Protein AF-A0A7S2FYE5-F1 (afdb_monomer)

Sequence (126 aa):
AFCLLAVRNGVIPLVAKEGGWSWSECLLVAGRFVCYAFEKSDAQERWGSENVFAPMMGGRSLRHTAQLVYGNSAEEQEASDDAQNAQAEAQAWAEGRKSIVARVGGATAWDELVKTLAEKKECPLF

Solvent-accessible surface area (backbone atoms only — not comparable to full-atom values): 7393 Å² total; per-residue (Å²): 66,70,67,58,27,23,59,74,58,59,67,56,60,72,73,38,85,84,79,43,66,52,49,36,61,50,33,60,56,39,49,75,50,71,86,56,87,83,49,73,65,59,47,32,72,76,72,41,80,81,55,90,59,28,64,80,74,77,41,87,39,72,67,58,52,48,27,50,31,51,70,43,59,94,83,52,92,68,78,39,72,65,45,51,51,25,42,53,45,42,50,44,36,76,75,64,43,48,73,71,37,55,90,57,33,23,45,68,36,52,52,51,30,50,49,46,47,57,65,48,67,74,50,82,82,126

Organism: NCBI:txid3111310

Secondary structure (DSSP, 8-state):
-HHHHHHHTT-S-S--SSS---HHHHHHHHHHHTTS---HHHHHHHH-PPPTTGGGGT---HHHHHHHHHTS-TT--SPPHHHHHHHHHHHHHHTT-GGGGGGTTHHHHHHHHHHHHHHHHTS---

pLDDT: mean 77.97, std 12.34, range [43.03, 90.94]

Foldseek 3Di:
DQLLLCVVLVLAPQDDPPPGDALLVVLVVCLVPVPDDCDPVNVC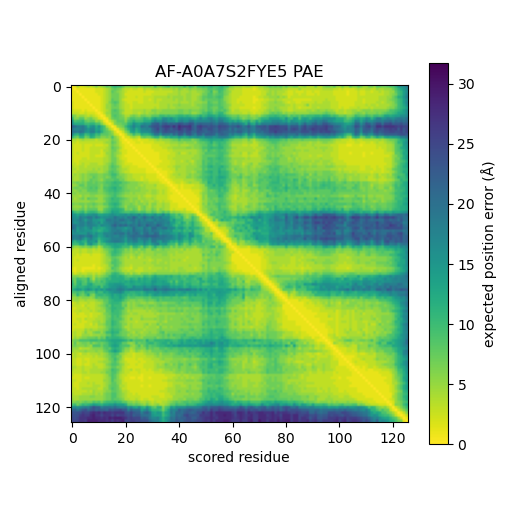VVPNDDDPCLVVVVHDDPQNSVCSSQVHHPPDPDGDPSRVVVVVLVVVVVVPPQVSCCVRNGSVSVVVSVVSVVVCVVPDPD

Structure (mmCIF, N/CA/C/O backbone):
data_AF-A0A7S2FYE5-F1
#
_entry.id   AF-A0A7S2FYE5-F1
#
loop_
_atom_site.group_PDB
_atom_site.id
_atom_site.type_symbol
_atom_site.label_atom_id
_atom_site.label_alt_id
_atom_site.label_comp_id
_atom_site.label_asym_id
_atom_site.label_entity_id
_atom_site.label_seq_id
_atom_site.pdbx_PDB_ins_code
_atom_site.Cartn_x
_atom_site.Cartn_y
_atom_site.Cartn_z
_atom_site.occupancy
_atom_site.B_iso_or_equiv
_atom_site.auth_seq_id
_atom_site.auth_comp_id
_atom_site.auth_asym_id
_atom_site.auth_atom_id
_atom_site.pdbx_PDB_model_num
ATOM 1 N N . ALA A 1 1 ? -5.870 2.175 -2.822 1.00 82.81 1 ALA A N 1
ATOM 2 C CA . ALA A 1 1 ? -5.847 1.827 -4.258 1.00 82.81 1 ALA A CA 1
ATOM 3 C C . ALA A 1 1 ? -4.491 1.277 -4.717 1.00 82.81 1 ALA A C 1
ATOM 5 O O . ALA A 1 1 ? -4.458 0.152 -5.195 1.00 82.81 1 ALA A O 1
ATOM 6 N N . PHE A 1 2 ? -3.372 1.995 -4.528 1.00 87.31 2 PHE A N 1
ATOM 7 C CA . PHE A 1 2 ? -2.052 1.613 -5.073 1.00 87.31 2 PHE A CA 1
ATOM 8 C C . PHE A 1 2 ? -1.608 0.163 -4.787 1.00 87.31 2 PHE A C 1
ATOM 10 O O . PHE A 1 2 ? -1.260 -0.563 -5.710 1.00 87.31 2 PHE A O 1
ATOM 17 N N . CYS A 1 3 ? -1.663 -0.303 -3.533 1.00 89.19 3 CYS A N 1
ATOM 18 C CA . CYS A 1 3 ? -1.233 -1.670 -3.203 1.00 89.19 3 CYS A CA 1
ATOM 19 C C . CYS A 1 3 ? -2.081 -2.748 -3.902 1.00 89.19 3 CYS A C 1
ATOM 21 O O . CYS A 1 3 ? -1.553 -3.779 -4.309 1.00 89.19 3 CYS A O 1
ATOM 23 N N . LEU A 1 4 ? -3.390 -2.508 -4.065 1.00 88.12 4 LEU A N 1
ATOM 24 C CA . LEU A 1 4 ? -4.300 -3.426 -4.763 1.00 88.12 4 LEU A CA 1
ATOM 25 C C . LEU A 1 4 ? -3.936 -3.518 -6.247 1.00 88.12 4 LEU A C 1
ATOM 27 O O . LEU A 1 4 ? -3.838 -4.617 -6.789 1.00 88.12 4 LEU A O 1
ATOM 31 N N . LEU A 1 5 ? -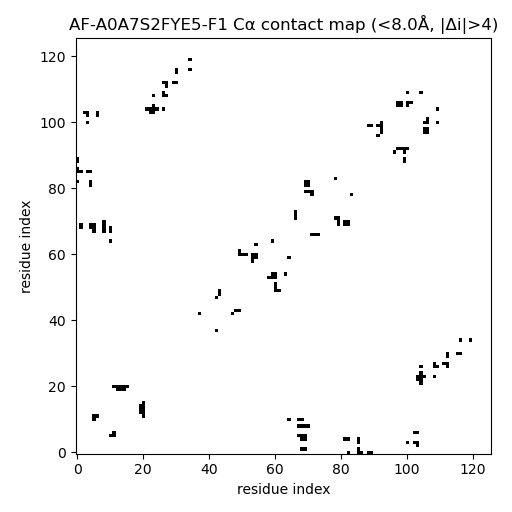3.660 -2.371 -6.869 1.00 88.38 5 LEU A N 1
ATOM 32 C CA . LEU A 1 5 ? -3.175 -2.282 -8.244 1.00 88.38 5 LEU A CA 1
ATOM 33 C C . LEU A 1 5 ? -1.852 -3.023 -8.444 1.00 88.38 5 LEU A C 1
ATOM 35 O O . LEU A 1 5 ? -1.727 -3.830 -9.361 1.00 88.38 5 LEU A O 1
ATOM 39 N N . ALA A 1 6 ? -0.894 -2.836 -7.536 1.00 87.94 6 ALA A N 1
ATOM 40 C CA . ALA A 1 6 ? 0.411 -3.484 -7.626 1.00 87.94 6 ALA A CA 1
ATOM 41 C C . ALA A 1 6 ? 0.310 -5.022 -7.592 1.00 87.94 6 ALA A C 1
ATOM 43 O O . ALA A 1 6 ? 1.075 -5.710 -8.271 1.00 87.94 6 ALA A O 1
ATOM 44 N N . VAL A 1 7 ? -0.651 -5.562 -6.832 1.00 86.94 7 VAL A N 1
ATOM 45 C CA . VAL A 1 7 ? -0.953 -7.001 -6.804 1.00 86.94 7 VAL A CA 1
ATOM 46 C C . VAL A 1 7 ? -1.679 -7.459 -8.068 1.00 86.94 7 VAL A C 1
ATOM 48 O O . VAL A 1 7 ? -1.364 -8.533 -8.578 1.00 86.94 7 VAL A O 1
ATOM 51 N N . ARG A 1 8 ? -2.649 -6.686 -8.575 1.00 86.56 8 ARG A N 1
ATOM 52 C CA . ARG A 1 8 ? -3.391 -7.028 -9.803 1.00 86.56 8 ARG A CA 1
ATOM 53 C C . ARG A 1 8 ? -2.478 -7.083 -11.022 1.00 86.56 8 ARG A C 1
ATOM 55 O O . ARG A 1 8 ? -2.524 -8.062 -11.758 1.00 86.56 8 ARG A O 1
ATOM 62 N N . ASN A 1 9 ? -1.587 -6.107 -11.147 1.00 87.25 9 ASN A N 1
ATOM 63 C CA . ASN A 1 9 ? -0.675 -5.993 -12.283 1.00 87.25 9 ASN A CA 1
ATOM 64 C C . ASN A 1 9 ? 0.602 -6.829 -12.115 1.00 87.25 9 ASN A C 1
ATOM 66 O O . ASN A 1 9 ? 1.513 -6.740 -12.933 1.00 87.25 9 ASN A O 1
ATOM 70 N N . GLY A 1 10 ? 0.701 -7.630 -11.047 1.00 84.06 10 GLY A N 1
ATOM 71 C CA . GLY A 1 10 ? 1.829 -8.537 -10.832 1.00 84.06 10 GLY A CA 1
ATOM 72 C C . GLY A 1 10 ? 3.182 -7.833 -10.682 1.00 84.06 10 GLY A C 1
ATOM 73 O O . GLY A 1 10 ? 4.217 -8.448 -10.924 1.00 84.06 10 GLY A O 1
ATOM 74 N N . VAL A 1 11 ? 3.193 -6.554 -10.290 1.00 84.69 11 VAL A N 1
ATOM 75 C CA . VAL A 1 11 ? 4.423 -5.747 -10.207 1.00 84.69 11 VAL A CA 1
ATOM 76 C C . VAL A 1 11 ? 5.295 -6.182 -9.033 1.00 84.69 11 VAL A C 1
ATOM 78 O O . VAL A 1 11 ? 6.523 -6.084 -9.091 1.00 84.69 11 VAL A O 1
ATOM 81 N N . ILE A 1 12 ? 4.668 -6.675 -7.963 1.00 76.38 12 ILE A N 1
ATOM 82 C CA . ILE A 1 12 ? 5.376 -7.152 -6.777 1.00 76.38 12 ILE A CA 1
ATOM 83 C C . ILE A 1 12 ? 5.486 -8.678 -6.819 1.00 76.38 12 ILE A C 1
ATOM 85 O O . ILE A 1 12 ? 4.459 -9.358 -6.888 1.00 76.38 12 ILE A O 1
ATOM 89 N N . PRO A 1 13 ? 6.706 -9.242 -6.742 1.00 64.56 13 PRO A N 1
ATOM 90 C CA . PRO A 1 13 ? 6.894 -10.684 -6.741 1.00 64.56 13 PRO A CA 1
ATOM 91 C C . PRO A 1 13 ? 6.318 -11.293 -5.455 1.00 64.56 13 PRO A C 1
ATOM 93 O O . PRO A 1 13 ? 6.907 -11.203 -4.379 1.00 64.56 13 PRO A O 1
ATOM 96 N N . LEU A 1 14 ? 5.156 -11.941 -5.579 1.00 63.50 14 LEU A N 1
ATOM 97 C CA . LEU A 1 14 ? 4.487 -12.657 -4.4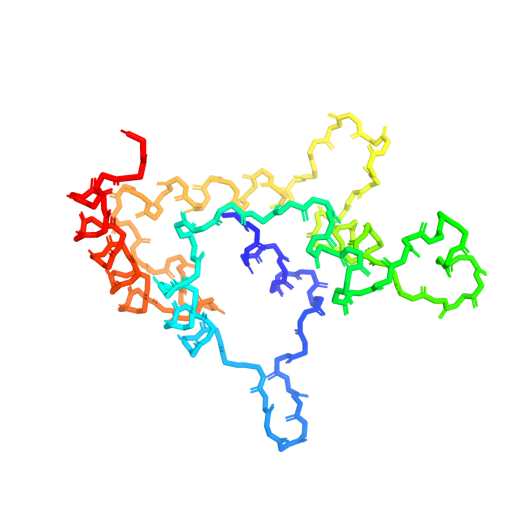82 1.00 63.50 14 LEU A CA 1
ATOM 98 C C . LEU A 1 14 ? 5.233 -13.938 -4.074 1.00 63.50 14 LEU A C 1
ATOM 100 O O . LEU A 1 14 ? 5.062 -14.441 -2.970 1.00 63.50 14 LEU A O 1
ATOM 104 N N . VAL A 1 15 ? 6.068 -14.458 -4.973 1.00 59.00 15 VAL A N 1
ATOM 105 C CA . VAL A 1 15 ? 6.865 -15.674 -4.794 1.00 59.00 15 VAL A CA 1
ATOM 106 C C . VAL A 1 15 ? 8.324 -15.323 -5.070 1.00 59.00 15 VAL A C 1
ATOM 108 O O . VAL A 1 15 ? 8.866 -15.613 -6.133 1.00 59.00 15 VAL A O 1
ATOM 111 N N . ALA A 1 16 ? 8.978 -14.646 -4.127 1.00 50.91 16 ALA A N 1
ATOM 112 C CA . ALA A 1 16 ? 10.434 -14.691 -4.112 1.00 50.91 16 ALA A CA 1
ATOM 113 C C . ALA A 1 16 ? 10.814 -16.034 -3.479 1.00 50.91 16 ALA A C 1
ATOM 115 O O . ALA A 1 16 ? 10.458 -16.301 -2.330 1.00 50.91 16 ALA A O 1
ATOM 116 N N . LYS A 1 17 ? 11.446 -16.911 -4.271 1.00 47.19 17 LYS A N 1
ATOM 117 C CA . LYS A 1 17 ? 12.154 -18.105 -3.792 1.00 47.19 17 LYS A CA 1
ATOM 118 C C . LYS A 1 17 ? 12.971 -17.695 -2.562 1.00 47.19 17 LYS A C 1
ATOM 120 O O . LYS A 1 17 ? 13.933 -16.960 -2.722 1.00 47.19 17 LYS A O 1
ATOM 125 N N . GLU A 1 18 ? 12.527 -18.148 -1.391 1.00 51.28 18 GLU A N 1
ATOM 126 C CA . GLU A 1 18 ? 13.076 -17.835 -0.063 1.00 51.28 18 GLU A CA 1
ATOM 127 C C . GLU A 1 18 ? 13.117 -16.321 0.254 1.00 51.28 18 GLU A C 1
ATOM 129 O O . GLU A 1 18 ? 14.011 -15.597 -0.166 1.00 51.28 18 GLU A O 1
ATOM 134 N N . GLY A 1 19 ? 12.124 -15.825 1.010 1.00 58.34 19 GLY A N 1
ATOM 135 C CA . GLY A 1 19 ? 12.021 -14.404 1.398 1.00 58.34 19 GLY A CA 1
ATOM 136 C C . GLY A 1 19 ? 11.009 -13.580 0.587 1.00 58.34 19 GLY A C 1
ATOM 137 O O . GLY A 1 19 ? 11.297 -12.453 0.193 1.00 58.34 19 GLY A O 1
ATOM 138 N N . GLY A 1 20 ? 9.832 -14.152 0.301 1.00 70.94 20 GLY A N 1
ATOM 139 C CA . GLY A 1 20 ? 8.733 -13.492 -0.415 1.00 70.94 20 GLY A CA 1
ATOM 140 C C . GLY A 1 20 ? 8.288 -12.158 0.193 1.00 70.94 20 GLY A C 1
ATOM 141 O O . GLY A 1 20 ? 8.427 -11.922 1.390 1.00 70.94 20 GLY A O 1
ATOM 142 N N . TRP A 1 21 ? 7.719 -11.287 -0.645 1.00 85.06 21 TRP A N 1
ATOM 143 C CA . TRP A 1 21 ? 7.193 -10.000 -0.197 1.00 85.06 21 TRP A CA 1
ATOM 144 C C . TRP A 1 21 ? 6.030 -10.176 0.785 1.00 85.06 21 TRP A C 1
ATOM 146 O O . TRP A 1 21 ? 5.004 -10.775 0.450 1.00 85.06 21 TRP A O 1
ATOM 156 N N . SER A 1 22 ? 6.163 -9.585 1.972 1.00 87.56 22 SER A N 1
ATOM 157 C CA . SER A 1 22 ? 5.116 -9.557 2.987 1.00 87.56 22 SER A CA 1
ATOM 158 C C . SER A 1 22 ? 4.467 -8.178 3.061 1.00 87.56 22 SER A C 1
ATOM 160 O O . SER A 1 22 ? 5.035 -7.208 3.566 1.00 87.56 22 SER A O 1
ATOM 162 N N . TRP A 1 23 ? 3.229 -8.087 2.576 1.00 88.00 23 TRP A N 1
ATOM 163 C CA . TRP A 1 23 ? 2.446 -6.856 2.676 1.00 88.00 23 TRP A CA 1
ATOM 164 C C . TRP A 1 23 ? 2.159 -6.450 4.125 1.00 88.00 23 TRP A C 1
ATOM 166 O O . TRP A 1 23 ? 2.118 -5.260 4.416 1.00 88.00 23 TRP A O 1
ATOM 176 N N . SER A 1 24 ? 1.977 -7.407 5.037 1.00 88.62 24 SER A N 1
ATOM 177 C CA . SER A 1 24 ? 1.737 -7.103 6.452 1.00 88.62 24 SER A CA 1
ATOM 178 C C . SER A 1 24 ? 2.972 -6.487 7.112 1.00 88.62 24 SER A C 1
ATOM 180 O O . SER A 1 24 ? 2.850 -5.472 7.793 1.00 88.62 24 SER A O 1
ATOM 182 N N . GLU A 1 25 ? 4.168 -7.025 6.855 1.00 89.06 25 GLU A N 1
ATOM 183 C CA . GLU A 1 25 ? 5.424 -6.438 7.346 1.00 89.06 25 GLU A CA 1
ATOM 184 C C . GLU A 1 25 ? 5.680 -5.057 6.735 1.00 89.06 25 GLU A C 1
ATOM 186 O O . GLU A 1 25 ? 6.076 -4.129 7.442 1.00 89.06 25 GLU A O 1
ATOM 191 N N . CYS A 1 26 ? 5.381 -4.887 5.442 1.00 90.00 26 CYS A N 1
ATOM 192 C CA . CYS A 1 26 ? 5.448 -3.587 4.782 1.00 90.00 26 CYS A CA 1
ATOM 193 C C . CYS A 1 26 ? 4.572 -2.543 5.494 1.00 90.00 26 CYS A C 1
ATOM 195 O O . CYS A 1 26 ? 5.043 -1.436 5.747 1.00 90.00 26 CYS A O 1
ATOM 197 N N . LEU A 1 27 ? 3.336 -2.891 5.871 1.00 90.94 27 LEU A N 1
ATOM 198 C CA . LEU A 1 27 ? 2.423 -1.976 6.567 1.00 90.94 27 LEU A CA 1
ATOM 199 C C . LEU A 1 27 ? 2.903 -1.618 7.981 1.00 90.94 27 LEU A C 1
ATOM 201 O O . LEU A 1 27 ? 2.784 -0.461 8.388 1.00 90.94 27 LEU A O 1
ATOM 205 N N . LEU A 1 28 ? 3.511 -2.564 8.703 1.00 88.12 28 LEU A N 1
ATOM 206 C CA . LEU A 1 28 ? 4.124 -2.291 10.009 1.00 88.12 28 LEU A CA 1
ATOM 207 C C . LEU A 1 28 ? 5.272 -1.281 9.891 1.00 88.12 28 LEU A C 1
ATOM 209 O O . LEU A 1 28 ? 5.368 -0.333 10.674 1.00 88.12 28 LEU A O 1
ATOM 213 N N . VAL A 1 29 ? 6.132 -1.452 8.883 1.00 89.69 29 VAL A N 1
ATOM 214 C CA . VAL A 1 29 ? 7.204 -0.493 8.589 1.00 89.69 29 VAL A CA 1
ATOM 215 C C . VAL A 1 29 ? 6.613 0.844 8.140 1.00 89.69 29 VAL A C 1
ATOM 217 O O . VAL A 1 29 ? 7.059 1.892 8.607 1.00 89.69 29 VAL A O 1
ATOM 220 N N . ALA A 1 30 ? 5.576 0.832 7.299 1.00 89.12 30 ALA A N 1
ATOM 221 C CA . ALA A 1 30 ? 4.916 2.038 6.814 1.00 89.12 30 ALA A CA 1
ATOM 222 C C . ALA A 1 30 ? 4.389 2.898 7.967 1.00 89.12 30 ALA A C 1
ATOM 224 O O . ALA A 1 30 ? 4.624 4.102 7.957 1.00 89.12 30 ALA A O 1
ATOM 225 N N . GLY A 1 31 ? 3.797 2.306 9.010 1.00 87.12 31 GLY A N 1
ATOM 226 C CA . GLY A 1 31 ? 3.327 3.048 10.189 1.00 87.12 31 GLY A CA 1
ATOM 227 C C . GLY A 1 31 ? 4.420 3.872 10.880 1.00 87.12 31 GLY A C 1
ATOM 228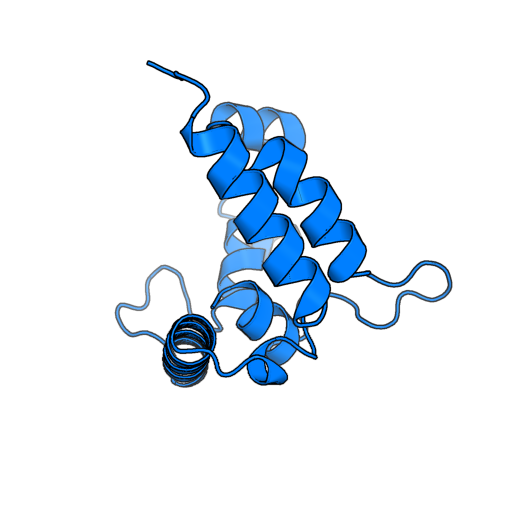 O O . GLY A 1 31 ? 4.147 4.916 11.479 1.00 87.12 31 GLY A O 1
ATOM 229 N N . ARG A 1 32 ? 5.692 3.478 10.748 1.00 85.94 32 ARG A N 1
ATOM 230 C CA . ARG A 1 32 ? 6.823 4.264 11.256 1.00 85.94 32 ARG A CA 1
ATOM 231 C C . ARG A 1 32 ? 7.101 5.498 10.410 1.00 85.94 32 ARG A C 1
ATOM 233 O O . ARG A 1 32 ? 7.379 6.538 10.996 1.00 85.94 32 ARG A O 1
ATOM 240 N N . PHE A 1 33 ? 6.995 5.385 9.089 1.00 85.94 33 PHE A N 1
ATOM 241 C CA . PHE A 1 33 ? 7.515 6.379 8.149 1.00 85.94 33 PHE A CA 1
ATOM 242 C C . PHE A 1 33 ? 6.457 7.250 7.464 1.00 85.94 33 PHE A C 1
ATOM 244 O O . PHE A 1 33 ? 6.779 8.344 7.022 1.00 85.94 33 PHE A O 1
ATOM 251 N N . VAL A 1 34 ? 5.205 6.798 7.396 1.00 84.12 34 VAL A N 1
ATOM 252 C CA . VAL A 1 34 ? 4.125 7.412 6.599 1.00 84.12 34 VAL A CA 1
ATOM 253 C C . VAL A 1 34 ? 3.789 8.861 6.990 1.00 84.12 34 VAL A C 1
ATOM 255 O O 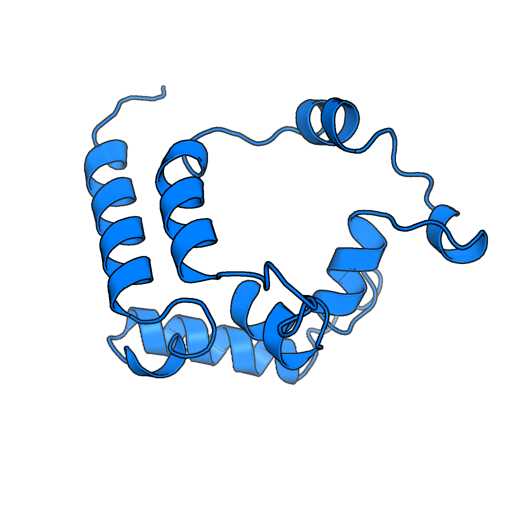. VAL A 1 34 ? 3.215 9.589 6.190 1.00 84.12 34 VAL A O 1
ATOM 258 N N . CYS A 1 35 ? 4.146 9.292 8.204 1.00 81.94 35 CYS A N 1
ATOM 259 C CA . CYS A 1 35 ? 3.936 10.666 8.673 1.00 81.94 35 CYS A CA 1
ATOM 260 C C . CYS A 1 35 ? 5.068 11.631 8.295 1.00 81.94 35 CYS A C 1
ATOM 262 O O . CYS A 1 35 ? 4.923 12.831 8.509 1.00 81.94 35 CYS A O 1
ATOM 264 N N . TYR A 1 36 ? 6.197 11.134 7.790 1.00 83.19 36 TYR A N 1
ATOM 265 C CA . TYR A 1 36 ? 7.293 11.989 7.348 1.00 83.19 36 TYR A CA 1
ATOM 266 C C . TYR A 1 36 ? 7.107 12.337 5.875 1.00 83.19 36 TYR A C 1
ATOM 268 O O . TYR A 1 36 ? 6.724 11.485 5.070 1.00 83.19 36 TYR A O 1
ATOM 276 N N . ALA A 1 37 ? 7.389 13.593 5.529 1.00 81.81 37 ALA A N 1
ATOM 277 C CA . ALA A 1 37 ? 7.469 14.001 4.137 1.00 81.81 37 ALA A CA 1
ATOM 278 C C . ALA A 1 37 ? 8.538 13.162 3.427 1.00 81.81 37 ALA A C 1
ATOM 280 O O . ALA A 1 37 ? 9.595 12.879 3.990 1.00 81.81 37 ALA A O 1
ATOM 281 N N . PHE A 1 38 ? 8.224 12.738 2.208 1.00 80.75 38 PHE A N 1
ATOM 282 C CA . PHE A 1 38 ? 9.147 12.030 1.339 1.00 80.75 38 PHE A CA 1
ATOM 283 C C . PHE A 1 38 ? 9.416 12.929 0.136 1.00 80.75 38 PHE A C 1
ATOM 285 O O . PHE A 1 38 ? 8.603 13.016 -0.789 1.00 80.75 38 PHE A O 1
ATOM 292 N N . GLU A 1 39 ? 10.523 13.658 0.209 1.00 83.44 39 GLU A N 1
ATOM 293 C CA . GLU A 1 39 ? 10.889 14.679 -0.759 1.00 83.44 39 GLU A CA 1
ATOM 294 C C . GLU A 1 39 ? 11.579 14.074 -1.980 1.00 83.44 39 GLU A C 1
ATOM 296 O O . GLU A 1 39 ? 12.131 12.968 -1.973 1.00 83.44 39 GLU A O 1
ATOM 301 N N . LYS A 1 40 ? 11.613 14.853 -3.062 1.00 80.25 40 LYS A N 1
ATOM 302 C CA . LYS A 1 40 ? 12.333 14.460 -4.278 1.00 80.25 40 LYS A CA 1
ATOM 303 C C . LYS A 1 40 ? 13.816 14.175 -4.002 1.00 80.25 40 LYS A C 1
ATOM 305 O O . LYS A 1 40 ? 14.379 13.285 -4.635 1.00 80.25 40 LYS A O 1
ATOM 310 N N . SER A 1 41 ? 14.441 14.910 -3.081 1.00 83.75 41 SER A N 1
ATOM 311 C CA . SER A 1 41 ? 15.829 14.680 -2.662 1.00 83.75 41 SER A CA 1
ATOM 312 C C . SER A 1 41 ? 16.012 13.318 -2.001 1.00 83.75 41 SER A C 1
ATOM 314 O O . SER A 1 41 ? 16.974 12.632 -2.325 1.00 83.75 41 SER A O 1
ATOM 316 N N . ASP A 1 42 ? 15.066 12.886 -1.164 1.00 83.50 42 ASP A N 1
ATOM 317 C CA . ASP A 1 42 ? 15.112 11.575 -0.504 1.00 83.50 42 ASP A CA 1
ATOM 318 C C . ASP A 1 42 ? 15.000 10.451 -1.539 1.00 83.50 42 ASP A C 1
ATOM 320 O O . ASP A 1 42 ? 15.673 9.419 -1.449 1.00 83.50 42 ASP A O 1
ATOM 324 N N . ALA A 1 43 ? 14.168 10.666 -2.565 1.00 79.94 43 ALA A N 1
ATOM 325 C CA . ALA A 1 43 ? 14.061 9.753 -3.693 1.00 79.94 43 ALA A CA 1
ATOM 326 C C . ALA A 1 43 ? 15.374 9.672 -4.488 1.00 79.94 43 ALA A C 1
ATOM 328 O O . ALA A 1 43 ? 15.819 8.580 -4.844 1.00 79.94 43 ALA A O 1
ATOM 329 N N . GLN A 1 44 ? 16.014 10.816 -4.734 1.00 80.50 44 GLN A N 1
ATOM 330 C CA . GLN A 1 44 ? 17.291 10.885 -5.444 1.00 80.50 44 GLN A CA 1
ATOM 331 C C . GLN A 1 44 ? 18.446 10.271 -4.654 1.00 80.50 44 GLN A C 1
ATOM 333 O O . GLN A 1 44 ? 19.286 9.595 -5.239 1.00 80.50 44 GLN A O 1
ATOM 338 N N . GLU A 1 45 ? 18.486 10.473 -3.340 1.00 82.75 45 GLU A N 1
ATOM 339 C CA . GLU A 1 45 ? 19.498 9.882 -2.465 1.00 82.75 45 GLU A CA 1
ATOM 340 C C . GLU A 1 45 ? 19.392 8.352 -2.451 1.00 82.75 45 GLU A C 1
ATOM 342 O O . GLU A 1 45 ? 20.396 7.652 -2.568 1.00 82.75 45 GLU A O 1
ATOM 347 N N . ARG A 1 46 ? 18.168 7.819 -2.351 1.00 78.06 46 ARG A N 1
ATOM 348 C CA . ARG A 1 46 ? 17.937 6.374 -2.213 1.00 78.06 46 ARG A CA 1
ATOM 349 C C . ARG A 1 46 ? 17.946 5.604 -3.532 1.00 78.06 46 ARG A C 1
ATOM 351 O O . ARG A 1 46 ? 18.390 4.459 -3.551 1.00 78.06 46 ARG A O 1
ATOM 358 N N . TRP A 1 47 ? 17.431 6.192 -4.612 1.00 75.00 47 TRP A N 1
ATOM 359 C CA . TRP A 1 47 ? 17.248 5.509 -5.903 1.00 75.00 47 TRP A CA 1
ATOM 360 C C . TRP A 1 47 ? 17.973 6.188 -7.073 1.00 75.00 47 TRP A C 1
ATOM 362 O O . TRP A 1 47 ? 17.869 5.721 -8.208 1.00 75.00 47 TRP A O 1
ATOM 372 N N . GLY A 1 48 ? 18.745 7.244 -6.812 1.00 76.94 48 GLY A N 1
ATOM 373 C CA . GLY A 1 48 ? 19.478 7.994 -7.828 1.00 76.94 48 GLY A CA 1
ATOM 374 C C . GLY A 1 48 ? 18.612 8.995 -8.597 1.00 76.94 48 GLY A C 1
ATOM 375 O O . GLY A 1 48 ? 17.407 9.139 -8.388 1.00 76.94 48 GLY A O 1
ATOM 376 N N . SER A 1 49 ? 19.236 9.719 -9.525 1.00 67.56 49 SER A N 1
ATOM 377 C CA . SER A 1 49 ? 18.519 10.585 -10.458 1.00 67.56 49 SER A CA 1
ATOM 378 C C . SER A 1 49 ? 17.793 9.746 -11.515 1.00 67.56 49 SER A C 1
ATOM 380 O O . SER A 1 49 ? 18.402 8.952 -12.231 1.00 67.56 49 SER A O 1
ATOM 382 N N . GLU A 1 50 ? 16.474 9.926 -11.639 1.00 62.56 50 GLU A N 1
ATOM 383 C CA . GLU A 1 50 ? 15.709 9.260 -12.695 1.00 62.56 50 GLU A CA 1
ATOM 384 C C . GLU A 1 50 ? 16.184 9.729 -14.073 1.00 62.56 50 GLU A C 1
ATOM 386 O O . GLU A 1 50 ? 16.016 10.891 -14.447 1.00 62.56 50 GLU A O 1
ATOM 391 N N . ASN A 1 51 ? 16.736 8.810 -14.861 1.00 62.06 51 ASN A N 1
ATOM 392 C CA . ASN A 1 51 ? 16.910 9.031 -16.285 1.00 62.06 51 ASN A CA 1
ATOM 393 C C . ASN A 1 51 ? 15.594 8.665 -16.985 1.00 62.06 51 ASN A C 1
ATOM 395 O O . ASN A 1 51 ? 15.145 7.522 -16.908 1.00 62.06 51 ASN A O 1
ATOM 399 N N . VAL A 1 52 ? 14.965 9.622 -17.668 1.00 57.50 52 VAL A N 1
ATOM 400 C CA . VAL A 1 52 ? 13.695 9.408 -18.391 1.00 57.50 52 VAL A CA 1
ATOM 401 C C . VAL A 1 52 ? 13.854 8.344 -19.489 1.00 57.50 52 VAL A C 1
ATOM 403 O O . VAL A 1 52 ? 12.896 7.653 -19.822 1.00 57.50 52 VAL A O 1
ATOM 406 N N . PHE A 1 53 ? 15.083 8.136 -19.976 1.00 55.38 53 PHE A N 1
ATOM 407 C CA . PHE A 1 53 ? 15.440 7.090 -20.936 1.00 55.38 53 PHE A CA 1
ATOM 408 C C . PHE A 1 53 ? 15.843 5.756 -20.292 1.00 55.38 53 PHE A C 1
ATOM 410 O O . PHE A 1 53 ? 16.120 4.800 -21.016 1.00 55.38 53 PHE A O 1
ATOM 417 N N . ALA A 1 54 ? 15.872 5.653 -18.956 1.00 59.56 54 ALA A N 1
ATOM 418 C CA . ALA A 1 54 ? 16.190 4.402 -18.265 1.00 59.56 54 ALA A CA 1
ATOM 419 C C . ALA A 1 54 ? 15.350 3.214 -18.769 1.00 59.56 54 ALA A C 1
ATOM 421 O O . ALA A 1 54 ? 15.957 2.185 -19.055 1.00 59.56 54 ALA A O 1
ATOM 422 N N . PRO A 1 55 ? 14.024 3.337 -19.000 1.00 57.56 55 PRO A N 1
ATOM 423 C CA . PRO A 1 55 ? 13.220 2.219 -19.502 1.00 57.56 55 PRO A CA 1
ATOM 424 C C . PRO A 1 55 ? 13.645 1.748 -20.902 1.00 57.56 55 PRO A C 1
ATOM 426 O O . PRO A 1 55 ? 13.580 0.560 -21.199 1.00 57.56 55 PRO A O 1
ATOM 429 N N . MET A 1 56 ? 14.130 2.662 -21.751 1.00 54.59 56 MET A N 1
ATOM 430 C CA . MET A 1 56 ? 14.571 2.370 -23.122 1.00 54.59 56 MET A CA 1
ATOM 431 C C . MET A 1 56 ? 15.939 1.670 -23.167 1.00 54.59 56 MET A C 1
ATOM 433 O O . MET A 1 56 ? 16.221 0.928 -24.102 1.00 54.59 56 MET A O 1
ATOM 437 N N . MET A 1 57 ? 16.773 1.867 -22.142 1.00 54.47 57 MET A N 1
ATOM 438 C CA . MET A 1 57 ? 18.098 1.244 -22.004 1.00 54.47 57 MET A CA 1
ATOM 439 C C . MET A 1 57 ? 18.084 0.008 -21.083 1.00 54.47 57 MET A C 1
ATOM 441 O O . MET A 1 57 ? 19.137 -0.436 -20.629 1.00 54.47 57 MET A O 1
ATOM 445 N N . GLY A 1 58 ? 16.903 -0.540 -20.770 1.00 55.06 58 GLY A N 1
ATOM 446 C CA . GLY A 1 58 ? 16.751 -1.709 -19.891 1.00 55.06 58 GLY A CA 1
ATOM 447 C C . GLY A 1 58 ? 16.925 -1.420 -18.391 1.00 55.06 58 GLY A C 1
ATOM 448 O O . GLY A 1 58 ? 17.032 -2.347 -17.590 1.00 55.06 58 GLY A O 1
ATOM 449 N N . GLY A 1 59 ? 16.953 -0.148 -17.993 1.00 58.62 59 GLY A N 1
ATOM 450 C CA . GLY A 1 59 ? 16.956 0.294 -16.599 1.00 58.62 59 GLY A CA 1
ATOM 451 C C . GLY A 1 59 ? 15.547 0.386 -16.000 1.00 58.62 59 GLY A C 1
ATOM 452 O O . GLY A 1 59 ? 14.555 0.570 -16.701 1.00 58.62 59 GLY A O 1
ATOM 453 N N . ARG A 1 60 ? 15.450 0.290 -14.669 1.00 66.12 60 ARG A N 1
ATOM 454 C CA . ARG A 1 60 ? 14.192 0.452 -13.916 1.00 66.12 60 ARG A CA 1
ATOM 455 C C . ARG A 1 60 ? 14.165 1.843 -13.280 1.00 66.12 60 ARG A C 1
ATOM 457 O O . ARG A 1 60 ? 15.095 2.190 -12.562 1.00 66.12 60 ARG A O 1
ATOM 464 N N . SER A 1 61 ? 13.111 2.623 -13.525 1.00 75.38 61 SER A N 1
ATOM 465 C CA . SER A 1 61 ? 12.846 3.895 -12.830 1.00 75.38 61 SER A CA 1
ATOM 466 C C . SER A 1 61 ? 11.621 3.785 -11.914 1.00 75.38 61 SER A C 1
ATOM 468 O O . SER A 1 61 ? 10.802 2.866 -12.066 1.00 75.38 61 SER A O 1
ATOM 470 N N . LEU A 1 62 ? 11.476 4.713 -10.959 1.00 77.94 62 LEU A N 1
ATOM 471 C CA . LEU A 1 62 ? 10.277 4.796 -10.116 1.00 77.94 62 LEU A CA 1
ATOM 472 C C . LEU A 1 62 ? 9.058 5.114 -10.987 1.00 77.94 62 LEU A C 1
ATOM 474 O O . LEU A 1 62 ? 8.013 4.492 -10.813 1.00 77.94 62 LEU A O 1
ATOM 478 N N . ARG A 1 63 ? 9.219 5.980 -11.997 1.00 79.62 63 ARG A N 1
ATOM 479 C CA . ARG A 1 63 ? 8.198 6.247 -13.019 1.00 79.62 63 ARG A CA 1
ATOM 480 C C . ARG A 1 63 ? 7.773 4.984 -13.759 1.00 79.62 63 ARG A C 1
ATOM 482 O O . ARG A 1 63 ? 6.580 4.722 -13.856 1.00 79.62 63 ARG A O 1
ATOM 489 N N . HIS A 1 64 ? 8.721 4.201 -14.269 1.00 79.50 64 HIS A N 1
ATOM 490 C CA . HIS A 1 64 ? 8.399 2.965 -14.984 1.00 79.50 64 HIS A CA 1
ATOM 491 C C . HIS A 1 64 ? 7.656 1.981 -14.077 1.00 79.50 64 HIS A C 1
ATOM 493 O O . HIS A 1 64 ? 6.654 1.396 -14.474 1.00 79.50 64 HIS A O 1
ATOM 499 N N . THR A 1 65 ? 8.093 1.862 -12.823 1.00 81.44 65 THR A N 1
ATOM 500 C CA . THR A 1 65 ? 7.406 1.032 -11.826 1.00 81.44 65 THR A CA 1
ATOM 501 C C . THR A 1 65 ? 5.986 1.535 -11.562 1.00 81.44 65 THR A C 1
ATOM 503 O O . THR A 1 65 ? 5.060 0.732 -11.506 1.00 81.44 65 THR A O 1
ATOM 506 N N . ALA A 1 66 ? 5.787 2.850 -11.451 1.00 82.12 66 ALA A N 1
ATOM 507 C CA . ALA A 1 66 ? 4.464 3.439 -11.275 1.00 82.12 66 ALA A CA 1
ATOM 508 C C . ALA A 1 66 ? 3.5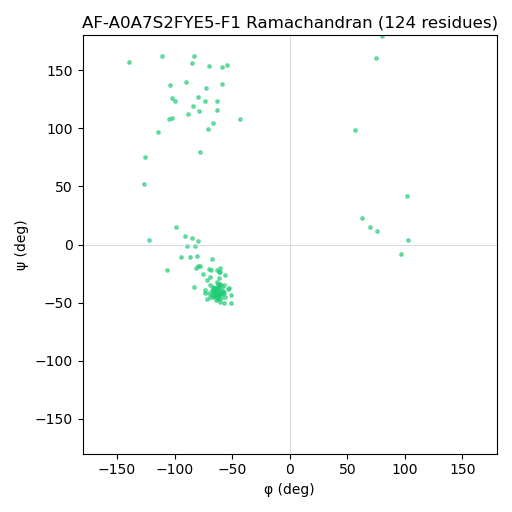51 3.157 -12.476 1.00 82.12 66 ALA A C 1
ATOM 510 O O . ALA A 1 66 ? 2.420 2.738 -12.268 1.00 82.12 66 ALA A O 1
ATOM 511 N N . GLN A 1 67 ? 4.044 3.303 -13.708 1.00 85.12 67 GLN A N 1
ATOM 512 C CA . GLN A 1 67 ? 3.279 2.981 -14.920 1.00 85.12 67 GLN A CA 1
ATOM 513 C C . GLN A 1 67 ? 2.849 1.511 -14.946 1.00 85.12 67 GLN A C 1
ATOM 515 O O . GLN A 1 67 ? 1.695 1.213 -15.237 1.00 85.12 67 GLN A O 1
ATOM 520 N N . LEU A 1 68 ? 3.732 0.587 -14.552 1.00 84.69 68 LEU A N 1
ATOM 521 C CA . LEU A 1 68 ? 3.365 -0.826 -14.412 1.00 84.69 68 LEU A CA 1
ATOM 522 C C . LEU A 1 68 ? 2.279 -1.035 -13.343 1.00 84.69 68 LEU A C 1
ATOM 524 O O . LEU A 1 68 ? 1.371 -1.841 -13.538 1.00 84.69 68 LEU A O 1
ATOM 528 N N . VAL A 1 69 ? 2.337 -0.309 -12.221 1.00 87.62 69 VAL A N 1
ATOM 529 C CA . VAL A 1 69 ? 1.314 -0.410 -11.165 1.00 87.62 69 VAL A CA 1
ATOM 530 C C . VAL A 1 69 ? -0.019 0.176 -11.615 1.00 87.62 69 VAL A C 1
ATOM 532 O O . VAL A 1 69 ? -1.044 -0.447 -11.383 1.00 87.62 69 VAL A O 1
ATOM 535 N N . TYR A 1 70 ? -0.036 1.344 -12.248 1.00 84.00 70 TY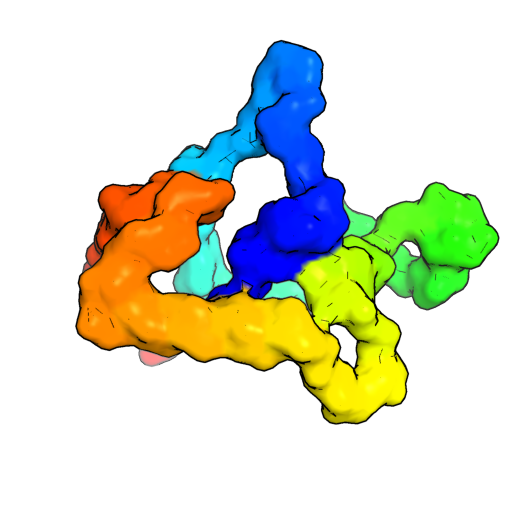R A N 1
ATOM 536 C CA . TYR A 1 70 ? -1.285 1.968 -12.691 1.00 84.00 70 TYR A CA 1
ATOM 537 C C . TYR A 1 70 ? -1.850 1.340 -13.975 1.00 84.00 70 TYR A C 1
ATOM 539 O O . TYR A 1 70 ? -3.044 1.469 -14.251 1.00 84.00 70 TYR A O 1
ATOM 547 N N . GLY A 1 71 ? -1.021 0.610 -14.727 1.00 81.62 71 GLY A N 1
ATOM 548 C CA . GLY A 1 71 ? -1.403 -0.007 -15.996 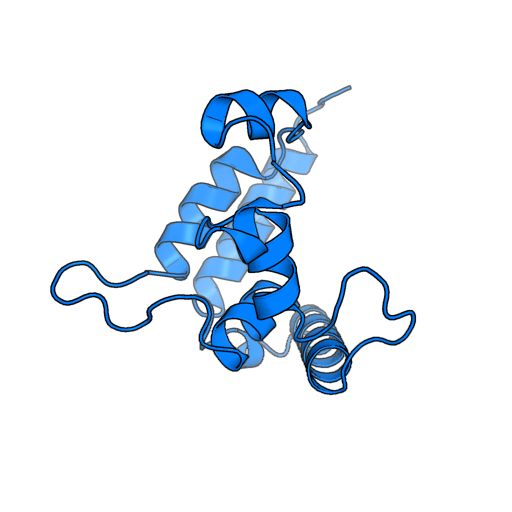1.00 81.62 71 GLY A CA 1
ATOM 549 C C . GLY A 1 71 ? -1.628 1.010 -17.116 1.00 81.62 71 GLY A C 1
ATOM 550 O O . GLY A 1 71 ? -2.238 0.664 -18.120 1.00 81.62 71 GLY A O 1
ATOM 551 N N . ASN A 1 72 ? -1.172 2.252 -16.934 1.00 79.81 72 ASN A N 1
ATOM 552 C CA . ASN A 1 72 ? -1.322 3.350 -17.880 1.00 79.81 72 ASN A CA 1
ATOM 553 C C . ASN A 1 72 ? -0.036 4.193 -17.947 1.00 79.81 72 ASN A C 1
ATOM 555 O O . ASN A 1 72 ? 0.813 4.172 -17.042 1.00 79.81 72 ASN A O 1
ATOM 559 N N . SER A 1 73 ? 0.144 4.908 -19.055 1.00 75.31 73 SER A N 1
ATOM 560 C CA . SER A 1 73 ? 1.225 5.883 -19.193 1.00 75.31 73 SER A CA 1
ATOM 561 C C . SER A 1 73 ? 0.959 7.097 -18.301 1.00 75.31 73 SER A C 1
ATOM 563 O O . SER A 1 73 ? -0.177 7.480 -18.051 1.00 75.31 73 SER A O 1
ATOM 565 N N . ALA A 1 74 ? 2.030 7.779 -17.893 1.00 66.69 74 ALA A N 1
ATOM 566 C CA . ALA A 1 74 ? 1.914 9.055 -17.179 1.00 66.69 74 ALA A CA 1
ATOM 567 C C . ALA A 1 74 ? 1.359 10.183 -18.076 1.00 66.69 74 ALA A C 1
ATOM 569 O O . ALA A 1 74 ? 1.025 11.255 -17.582 1.00 66.69 74 ALA A O 1
ATOM 570 N N . GLU A 1 75 ? 1.314 9.947 -19.389 1.00 68.19 75 GLU A N 1
ATOM 571 C CA . GLU A 1 75 ? 0.801 10.862 -20.413 1.00 68.19 75 GLU A CA 1
ATOM 572 C C . GLU A 1 75 ? -0.671 10.585 -20.763 1.00 68.19 75 GLU A C 1
ATOM 574 O O . GLU A 1 75 ? -1.305 11.395 -21.436 1.00 68.19 75 GLU A O 1
ATOM 579 N N . GLU A 1 76 ? -1.230 9.461 -20.304 1.00 72.94 76 GLU A N 1
ATOM 580 C CA . GLU A 1 76 ? -2.640 9.131 -20.506 1.00 72.94 76 GLU A CA 1
ATOM 581 C C . GLU A 1 76 ? -3.503 9.898 -19.494 1.00 72.94 76 GLU A C 1
ATOM 583 O O . GLU A 1 76 ? -3.256 9.873 -18.289 1.00 72.94 76 GLU A O 1
ATOM 588 N N . GLN A 1 77 ? -4.516 10.616 -19.990 1.00 61.19 77 GLN A N 1
ATOM 589 C CA . GLN A 1 77 ? -5.402 11.441 -19.157 1.00 61.19 77 GLN A CA 1
ATOM 590 C C . GLN A 1 77 ? -6.485 10.628 -18.433 1.00 61.19 77 GLN A C 1
ATOM 592 O O . GLN A 1 77 ? -7.062 11.118 -17.463 1.00 61.19 77 GLN A O 1
ATOM 597 N N . GLU A 1 78 ? -6.761 9.402 -18.882 1.00 72.94 78 GLU A N 1
ATOM 598 C CA . GLU A 1 78 ? -7.814 8.554 -18.327 1.00 72.94 78 GLU A CA 1
ATOM 599 C C . GLU A 1 78 ? -7.240 7.448 -17.432 1.00 72.94 78 GLU A C 1
ATOM 601 O O . GLU A 1 78 ? -6.226 6.809 -17.727 1.00 72.94 78 GLU A O 1
ATOM 606 N N . ALA A 1 79 ? -7.901 7.230 -16.294 1.00 71.25 79 ALA A N 1
ATOM 607 C CA . ALA A 1 79 ? -7.589 6.119 -15.407 1.00 71.25 79 ALA A CA 1
ATOM 608 C C . ALA A 1 79 ? -8.073 4.808 -16.036 1.00 71.25 79 ALA A C 1
ATOM 610 O O . ALA A 1 79 ? -9.219 4.732 -16.479 1.00 71.25 79 ALA A O 1
ATOM 611 N N . SER A 1 80 ? -7.228 3.775 -16.010 1.00 78.12 80 SER A N 1
ATOM 612 C CA . SER A 1 80 ? -7.605 2.425 -16.436 1.00 78.12 80 SER A CA 1
ATOM 613 C C . SER A 1 80 ? -8.788 1.887 -15.619 1.00 78.12 80 SER A C 1
ATOM 615 O O . SER A 1 80 ? -8.957 2.244 -14.447 1.00 78.12 80 SER A O 1
ATOM 617 N N . ASP A 1 81 ? -9.577 0.977 -16.198 1.00 82.06 81 ASP A N 1
ATOM 618 C CA . ASP A 1 81 ? -10.665 0.283 -15.488 1.00 82.06 81 ASP A CA 1
ATOM 619 C C . ASP A 1 81 ? -10.159 -0.370 -14.190 1.00 82.06 81 ASP A C 1
ATOM 621 O O . ASP A 1 81 ? -10.819 -0.333 -13.150 1.00 82.06 81 ASP A O 1
ATOM 625 N N . ASP A 1 82 ? -8.938 -0.910 -14.209 1.00 80.50 82 ASP A N 1
ATOM 626 C CA . ASP A 1 82 ? -8.293 -1.477 -13.027 1.00 80.50 82 ASP A CA 1
ATOM 627 C C . ASP A 1 82 ? -8.029 -0.432 -11.941 1.00 80.50 82 ASP A C 1
ATOM 629 O O . ASP A 1 82 ? -8.251 -0.715 -10.756 1.00 80.50 82 ASP A O 1
ATOM 633 N N . ALA A 1 83 ? -7.599 0.775 -12.319 1.00 80.56 83 ALA A N 1
ATOM 634 C CA . ALA A 1 83 ? -7.400 1.884 -11.392 1.00 80.56 83 ALA A CA 1
ATOM 635 C C . ALA A 1 83 ? -8.725 2.374 -10.801 1.00 80.56 83 ALA A C 1
ATOM 637 O O . ALA A 1 83 ? -8.806 2.577 -9.585 1.00 80.56 83 ALA A O 1
ATOM 638 N N . GLN A 1 84 ? -9.776 2.477 -11.617 1.00 84.06 84 GLN A N 1
ATOM 639 C CA . GLN A 1 84 ? -11.120 2.825 -11.151 1.00 84.06 84 GLN A CA 1
ATOM 640 C C . GLN A 1 84 ? -11.659 1.776 -10.167 1.00 84.06 84 GLN A C 1
ATOM 642 O O . GLN A 1 84 ? -12.092 2.113 -9.062 1.00 84.06 84 GLN A O 1
ATOM 647 N N . ASN A 1 85 ? -11.536 0.492 -10.507 1.00 84.94 85 ASN A N 1
ATOM 648 C CA . ASN A 1 85 ? -11.954 -0.616 -9.651 1.00 84.94 85 ASN A CA 1
ATOM 649 C C . ASN A 1 85 ? -11.170 -0.652 -8.331 1.00 84.94 85 ASN A C 1
ATOM 651 O O . ASN A 1 85 ? -11.747 -0.875 -7.269 1.00 84.94 85 ASN A O 1
ATOM 655 N N . ALA A 1 86 ? -9.854 -0.426 -8.369 1.00 84.19 86 ALA A N 1
ATOM 656 C CA . ALA A 1 86 ? -9.025 -0.398 -7.162 1.00 84.19 86 ALA A CA 1
ATOM 657 C C . ALA A 1 86 ? -9.322 0.819 -6.269 1.00 84.19 86 ALA A C 1
ATOM 659 O O . ALA A 1 86 ? -9.126 0.760 -5.049 1.00 84.19 86 ALA A O 1
ATOM 660 N N . GLN A 1 87 ? -9.779 1.924 -6.861 1.00 84.81 87 GLN A N 1
ATOM 661 C CA . GLN A 1 87 ? -10.237 3.101 -6.133 1.00 84.81 87 GLN A CA 1
ATOM 662 C C . GLN A 1 87 ? -11.583 2.841 -5.448 1.00 84.81 87 GLN A C 1
ATOM 664 O O . GLN A 1 87 ? -11.703 3.100 -4.250 1.00 84.81 87 GLN A O 1
ATOM 669 N N . ALA A 1 88 ? -12.550 2.259 -6.161 1.00 86.00 88 ALA A N 1
ATOM 670 C CA . ALA A 1 88 ? -13.842 1.865 -5.595 1.00 86.00 88 ALA A CA 1
ATOM 671 C C . ALA A 1 88 ? -13.682 0.840 -4.455 1.00 86.00 88 ALA A C 1
ATOM 673 O O . ALA A 1 88 ? -14.321 0.945 -3.410 1.00 86.00 88 ALA A O 1
ATOM 674 N N . GLU A 1 89 ? -12.771 -0.121 -4.605 1.00 85.62 89 GLU A N 1
ATOM 675 C CA . GLU A 1 89 ? -12.420 -1.070 -3.545 1.00 85.62 89 GLU A CA 1
ATOM 676 C C . GLU A 1 89 ? -11.827 -0.386 -2.309 1.00 85.62 89 GLU A C 1
ATOM 678 O O . GLU A 1 89 ? -12.201 -0.704 -1.179 1.00 85.62 89 GLU A O 1
ATOM 683 N N . ALA A 1 90 ? -10.924 0.577 -2.505 1.00 84.38 90 ALA A N 1
ATOM 684 C CA . ALA A 1 90 ? -10.346 1.333 -1.400 1.00 84.38 90 ALA A CA 1
ATOM 685 C C . ALA A 1 90 ? -11.402 2.163 -0.648 1.00 84.38 90 ALA A C 1
ATOM 687 O O . ALA A 1 90 ? -11.348 2.241 0.579 1.00 84.38 90 ALA A O 1
ATOM 688 N N . GLN A 1 91 ? -12.377 2.731 -1.366 1.00 85.44 91 GLN A N 1
ATOM 689 C CA . GLN A 1 91 ? -13.531 3.408 -0.765 1.00 85.44 91 GLN A CA 1
ATOM 690 C C . GLN A 1 91 ? -14.398 2.426 0.031 1.00 85.44 91 GLN A C 1
ATOM 692 O O . GLN A 1 91 ? -14.666 2.664 1.205 1.00 85.44 91 GLN A O 1
ATOM 697 N N . ALA A 1 92 ? -14.736 1.271 -0.546 1.00 85.06 92 ALA A N 1
ATOM 698 C CA . ALA A 1 92 ? -15.515 0.246 0.148 1.00 85.06 92 ALA A CA 1
ATOM 699 C C . ALA A 1 92 ? -14.814 -0.275 1.418 1.00 85.06 92 ALA A C 1
ATOM 701 O O . ALA A 1 92 ? -15.474 -0.609 2.403 1.00 85.06 92 ALA A O 1
ATOM 702 N N . TRP A 1 93 ? -13.478 -0.351 1.423 1.00 84.31 93 TRP A N 1
ATOM 703 C CA . TRP A 1 93 ? -12.718 -0.661 2.637 1.00 84.31 93 TRP A CA 1
ATOM 704 C C . TRP A 1 93 ? -12.878 0.427 3.705 1.00 84.31 93 TRP A C 1
ATOM 706 O O . TRP A 1 93 ? -13.129 0.089 4.862 1.00 84.31 93 TRP A O 1
ATOM 716 N N . ALA A 1 94 ? -12.796 1.707 3.327 1.00 80.31 94 ALA A N 1
ATOM 717 C CA . ALA A 1 94 ? -13.022 2.826 4.245 1.00 80.31 94 ALA A CA 1
ATOM 718 C C . ALA A 1 94 ? -14.448 2.820 4.834 1.00 80.31 94 ALA A C 1
ATOM 720 O O . ALA A 1 94 ? -14.646 3.220 5.977 1.00 80.31 94 ALA A O 1
ATOM 721 N N . GLU A 1 95 ? -15.421 2.287 4.093 1.00 85.50 95 GLU A N 1
ATOM 722 C CA . GLU A 1 95 ? -16.804 2.056 4.539 1.00 85.50 95 GLU A CA 1
ATOM 723 C C . GLU A 1 95 ? -16.977 0.783 5.396 1.00 85.50 95 GLU A C 1
ATOM 725 O O . GLU A 1 95 ? -18.087 0.437 5.800 1.00 85.50 95 GLU A O 1
ATOM 730 N N . GLY A 1 96 ? -15.889 0.068 5.696 1.00 80.44 96 GLY A N 1
ATOM 731 C CA . GLY A 1 96 ? -15.879 -1.080 6.605 1.00 80.44 96 GLY A CA 1
ATOM 732 C C . GLY A 1 96 ? -15.824 -2.450 5.927 1.00 80.44 96 GLY A C 1
ATOM 733 O O . GLY A 1 96 ? -15.828 -3.472 6.622 1.00 80.44 96 GLY A O 1
ATOM 734 N N . ARG A 1 97 ? -15.715 -2.535 4.593 1.00 81.88 97 ARG A N 1
ATOM 735 C CA . ARG A 1 97 ? -15.552 -3.821 3.887 1.00 81.88 97 ARG A CA 1
ATOM 736 C C . ARG A 1 97 ? -14.113 -4.338 3.988 1.00 81.88 97 ARG A C 1
ATOM 738 O O . ARG A 1 97 ? -13.313 -4.264 3.056 1.00 81.88 97 ARG A O 1
ATOM 745 N N . LYS A 1 98 ? -13.797 -4.933 5.137 1.00 80.75 98 LYS A N 1
ATOM 746 C CA . LYS A 1 98 ? -12.455 -5.415 5.507 1.00 80.75 98 LYS A CA 1
ATOM 747 C C . LYS A 1 98 ? -11.874 -6.515 4.603 1.00 80.75 98 LYS A C 1
ATOM 749 O O . LYS A 1 98 ? -10.656 -6.656 4.529 1.00 80.75 98 LYS A O 1
ATOM 754 N N . SER A 1 99 ? -12.705 -7.277 3.892 1.00 84.25 99 SER A N 1
ATOM 755 C CA . SER A 1 99 ? -12.253 -8.376 3.020 1.00 84.25 99 SER A CA 1
ATOM 756 C C . SER A 1 99 ? -11.474 -7.916 1.782 1.00 84.25 99 SER A C 1
ATOM 758 O O . SER A 1 99 ? -10.677 -8.687 1.252 1.00 84.25 99 SER A O 1
ATOM 760 N N . ILE A 1 100 ? -11.643 -6.660 1.353 1.00 84.69 100 ILE A N 1
ATOM 761 C CA . ILE A 1 100 ? -10.987 -6.097 0.163 1.00 84.69 100 ILE A CA 1
ATOM 762 C C . ILE A 1 100 ? -9.457 -6.154 0.257 1.00 84.69 100 ILE A C 1
ATOM 764 O O . ILE A 1 100 ? -8.767 -6.422 -0.723 1.00 84.69 100 ILE A O 1
ATOM 768 N N . VAL A 1 101 ? -8.908 -5.948 1.454 1.00 86.50 101 VAL A N 1
ATOM 769 C CA . VAL A 1 101 ? -7.460 -5.834 1.661 1.00 86.50 101 VAL A CA 1
ATOM 770 C C . VAL A 1 101 ? -6.772 -7.166 1.979 1.00 86.50 101 VAL A C 1
ATOM 772 O O . VAL A 1 101 ? -5.578 -7.187 2.275 1.00 86.50 101 VAL A O 1
ATOM 775 N N . ALA A 1 102 ? -7.484 -8.296 1.886 1.00 86.12 102 ALA A N 1
ATOM 776 C CA . ALA A 1 102 ? -6.949 -9.625 2.204 1.00 86.12 102 ALA A CA 1
ATOM 777 C C . ALA A 1 102 ? -5.652 -9.952 1.440 1.00 86.12 102 ALA A C 1
ATOM 779 O O . ALA A 1 102 ? -4.720 -10.516 2.007 1.00 86.12 102 ALA A O 1
ATOM 780 N N . ARG A 1 103 ? -5.563 -9.538 0.170 1.00 84.19 103 ARG A N 1
ATOM 781 C CA . ARG A 1 103 ? -4.394 -9.781 -0.696 1.00 84.19 103 ARG A CA 1
ATOM 782 C C . ARG A 1 103 ? -3.235 -8.804 -0.475 1.00 84.19 103 ARG A C 1
ATOM 784 O O . ARG A 1 103 ? -2.159 -9.013 -1.024 1.00 84.19 103 ARG A O 1
ATOM 791 N N . VAL A 1 104 ? -3.452 -7.745 0.303 1.00 88.12 104 VAL A N 1
ATOM 792 C CA . VAL A 1 104 ? -2.488 -6.663 0.552 1.00 88.12 104 VAL A CA 1
ATOM 793 C C . VAL A 1 104 ? -2.283 -6.464 2.051 1.00 88.12 104 VAL A C 1
ATOM 795 O O . VAL A 1 104 ? -2.418 -5.364 2.567 1.00 88.12 104 VAL A O 1
ATOM 798 N N . GLY A 1 105 ? -1.976 -7.544 2.768 1.00 86.50 105 GLY A N 1
ATOM 799 C CA . GLY A 1 105 ? -1.612 -7.494 4.191 1.00 86.50 105 GLY A CA 1
ATOM 800 C C . GLY A 1 105 ? -2.763 -7.771 5.157 1.00 86.50 105 GLY A C 1
ATOM 801 O O . GLY A 1 105 ? -2.512 -7.980 6.340 1.00 86.50 105 GLY A O 1
ATOM 802 N N . GLY A 1 106 ? -4.001 -7.860 4.663 1.00 89.19 106 GLY A N 1
ATOM 803 C CA . GLY A 1 106 ? -5.165 -8.226 5.466 1.00 89.19 106 GLY A CA 1
ATOM 804 C C . GLY A 1 106 ? -5.652 -7.110 6.387 1.00 89.19 106 GLY A C 1
ATOM 805 O O . GLY A 1 106 ? -4.941 -6.158 6.694 1.00 89.19 106 GLY A O 1
ATOM 806 N N . ALA A 1 107 ? -6.903 -7.226 6.832 1.00 88.12 107 ALA A N 1
ATOM 807 C CA . ALA A 1 107 ? -7.580 -6.157 7.562 1.00 88.12 107 ALA A CA 1
ATOM 808 C C . ALA A 1 107 ? -6.844 -5.727 8.838 1.00 88.12 107 ALA A C 1
ATOM 810 O O . ALA A 1 107 ? -6.728 -4.537 9.096 1.00 88.12 107 ALA A O 1
ATOM 811 N N . THR A 1 108 ? -6.284 -6.679 9.587 1.00 89.75 108 THR A N 1
ATOM 812 C CA . THR A 1 108 ? -5.579 -6.413 10.847 1.00 89.75 108 THR A CA 1
ATOM 813 C C . THR A 1 108 ? -4.365 -5.500 10.670 1.00 89.75 108 THR A C 1
ATOM 815 O O . THR A 1 108 ? -4.181 -4.584 11.464 1.00 89.75 108 THR A O 1
ATOM 818 N N . ALA A 1 109 ? -3.551 -5.703 9.628 1.00 89.81 109 ALA A N 1
ATOM 819 C CA . ALA A 1 109 ? -2.371 -4.868 9.396 1.00 89.81 109 ALA A CA 1
ATOM 820 C C . ALA A 1 109 ? -2.753 -3.436 8.985 1.00 89.81 109 ALA A C 1
ATOM 822 O O . ALA A 1 109 ? -2.088 -2.477 9.373 1.00 89.81 109 ALA A O 1
ATOM 823 N N . TRP A 1 110 ? -3.848 -3.284 8.235 1.00 90.25 110 TRP A N 1
ATOM 824 C CA . TRP A 1 110 ? -4.395 -1.971 7.894 1.00 90.25 110 TRP A CA 1
ATOM 825 C C . TRP A 1 110 ? -5.022 -1.270 9.100 1.00 90.25 110 TRP A C 1
ATOM 827 O O . TRP A 1 110 ? -4.793 -0.076 9.277 1.00 90.25 110 TRP A O 1
ATOM 837 N N . ASP A 1 111 ? -5.764 -1.995 9.941 1.00 89.19 111 ASP A N 1
ATOM 838 C CA . ASP A 1 111 ? -6.333 -1.459 11.182 1.00 89.19 111 ASP A CA 1
ATOM 839 C C . ASP A 1 111 ? -5.214 -0.929 12.105 1.00 89.19 111 ASP A C 1
ATOM 841 O O . ASP A 1 111 ? -5.322 0.179 12.633 1.00 89.19 111 ASP A O 1
ATOM 845 N N . GLU A 1 112 ? -4.103 -1.664 12.236 1.00 90.00 112 GLU A N 1
ATOM 846 C CA . GLU A 1 112 ? -2.943 -1.240 13.036 1.00 90.00 112 GLU A CA 1
ATOM 847 C C . GLU A 1 112 ? -2.239 -0.007 12.447 1.00 90.00 112 GLU A C 1
ATOM 849 O O . GLU A 1 112 ? -1.854 0.907 13.181 1.00 90.00 112 GLU A O 1
ATOM 854 N N . LEU A 1 113 ? -2.112 0.068 11.116 1.00 89.31 113 LEU A N 1
ATOM 855 C CA . LEU A 1 113 ? -1.577 1.251 10.440 1.00 89.31 113 LEU A CA 1
ATOM 856 C C . LEU A 1 113 ? -2.458 2.482 10.691 1.00 89.31 113 LEU A C 1
ATOM 858 O O . LEU A 1 113 ? -1.939 3.548 11.022 1.00 89.31 113 LEU A O 1
ATOM 862 N N . VAL A 1 114 ? -3.781 2.347 10.558 1.00 88.94 114 VAL A N 1
ATOM 863 C CA . VAL A 1 114 ? -4.737 3.438 10.815 1.00 88.94 114 VAL A CA 1
ATOM 864 C C . VAL A 1 114 ? -4.670 3.888 12.270 1.00 88.94 114 VAL A C 1
ATOM 866 O O . VAL A 1 114 ? -4.649 5.090 12.533 1.00 88.94 114 VAL A O 1
ATOM 869 N N . LYS A 1 115 ? -4.586 2.946 13.212 1.00 89.31 115 LYS A N 1
ATOM 870 C CA . LYS A 1 115 ? -4.404 3.248 14.633 1.00 89.31 115 LYS A CA 1
ATOM 871 C C . LYS A 1 115 ? -3.103 4.015 14.883 1.00 89.31 115 LYS A C 1
ATOM 873 O O . LYS A 1 115 ? -3.143 5.082 15.486 1.00 89.31 115 LYS A O 1
ATOM 878 N N . THR A 1 116 ? -1.980 3.535 14.344 1.00 88.25 116 THR A N 1
ATOM 879 C CA . THR A 1 116 ? -0.672 4.209 14.451 1.00 88.25 116 THR A CA 1
ATOM 880 C C . THR A 1 116 ? -0.730 5.629 13.880 1.00 88.25 116 THR A C 1
ATOM 882 O O . THR A 1 116 ? -0.168 6.565 14.445 1.00 88.25 116 THR A O 1
ATOM 885 N N . LEU A 1 117 ? -1.426 5.812 12.756 1.00 85.69 117 LEU A N 1
ATOM 886 C CA . LEU A 1 117 ? -1.642 7.119 12.139 1.00 85.69 117 LEU A CA 1
ATOM 887 C C . LEU A 1 117 ? -2.504 8.045 12.999 1.00 85.69 117 LEU A C 1
ATOM 889 O O . LEU A 1 117 ? -2.239 9.243 13.040 1.00 85.69 117 LEU A O 1
ATOM 893 N N . ALA A 1 118 ? -3.531 7.515 13.663 1.00 86.06 118 ALA A N 1
ATOM 894 C CA . ALA A 1 118 ? -4.377 8.284 14.568 1.00 86.06 118 ALA A CA 1
ATOM 895 C C . ALA A 1 118 ? -3.590 8.749 15.804 1.00 86.06 118 ALA A C 1
ATOM 897 O O . ALA A 1 118 ? -3.635 9.929 16.134 1.00 86.06 118 ALA A O 1
ATOM 898 N N . GLU A 1 119 ? -2.794 7.862 16.406 1.00 84.62 119 GLU A N 1
ATOM 899 C CA . GLU A 1 119 ? -1.901 8.192 17.528 1.00 84.62 119 GLU A CA 1
ATOM 900 C C . GLU A 1 119 ? -0.850 9.241 17.130 1.00 84.62 119 GLU A C 1
ATOM 902 O O . GLU A 1 119 ? -0.523 10.140 17.901 1.00 84.62 119 GLU A O 1
ATOM 907 N N . LYS A 1 120 ? -0.340 9.172 15.895 1.00 75.50 120 LYS A N 1
ATOM 908 C CA . LYS A 1 120 ? 0.639 10.136 15.374 1.00 75.50 120 LYS A CA 1
ATOM 909 C C . LYS A 1 120 ? 0.036 11.440 14.862 1.00 75.50 120 LYS A C 1
ATOM 911 O O . LYS A 1 120 ? 0.764 12.423 14.781 1.00 75.50 120 LYS A O 1
ATOM 916 N N . LYS A 1 121 ? -1.258 11.485 14.531 1.00 61.28 121 LYS A N 1
ATOM 917 C CA . LYS A 1 121 ? -1.973 12.732 14.200 1.00 61.28 121 LYS A CA 1
ATOM 918 C C . LYS A 1 121 ? -2.031 13.697 15.384 1.00 61.28 121 LYS A C 1
ATOM 920 O O . LYS A 1 121 ? -2.180 14.893 15.167 1.00 61.28 121 LYS A O 1
ATOM 925 N N . GLU A 1 122 ? -1.885 13.189 16.605 1.00 53.69 122 GLU A N 1
ATOM 926 C CA . GLU A 1 122 ? -1.725 14.000 17.817 1.00 53.69 122 GLU A CA 1
ATOM 927 C C . GLU A 1 122 ? -0.278 14.480 18.030 1.00 53.69 122 GLU A C 1
ATOM 929 O O . GLU A 1 122 ? -0.001 15.215 18.976 1.00 53.69 122 GLU A O 1
ATOM 934 N N . CYS A 1 123 ? 0.657 14.107 17.149 1.00 45.12 123 CYS A N 1
ATOM 935 C CA . CYS A 1 123 ? 2.023 14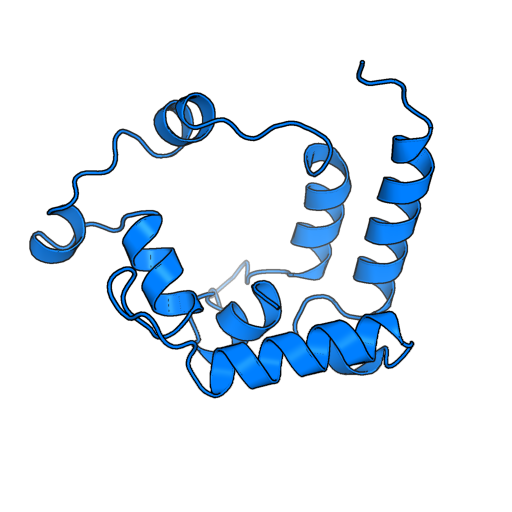.607 17.167 1.00 45.12 123 CYS A CA 1
ATOM 936 C C . CYS A 1 123 ? 2.081 15.898 16.330 1.00 45.12 123 CYS A C 1
ATOM 938 O O . CYS A 1 123 ? 1.908 15.831 15.110 1.00 45.12 123 CYS A O 1
ATOM 940 N N . PRO A 1 124 ? 2.317 17.071 16.945 1.00 43.34 124 PRO A N 1
ATOM 941 C CA . PRO A 1 124 ? 2.379 18.331 16.226 1.00 43.34 124 PRO A CA 1
ATOM 942 C C . PRO A 1 124 ? 3.664 18.334 15.402 1.00 43.34 124 PRO A C 1
ATOM 944 O O . PRO A 1 124 ? 4.761 18.554 15.914 1.00 43.34 124 PRO A O 1
ATOM 947 N N . LEU A 1 125 ? 3.543 18.021 14.120 1.00 49.31 125 LEU A N 1
ATOM 948 C CA . LEU A 1 125 ? 4.516 18.460 13.138 1.00 49.31 125 LEU A CA 1
ATOM 949 C C . LEU A 1 125 ? 3.863 19.636 12.422 1.00 49.31 125 LEU A C 1
ATOM 951 O O . LEU A 1 125 ? 2.910 19.447 11.666 1.00 49.31 125 LEU A O 1
ATOM 955 N N . PHE A 1 126 ? 4.424 20.807 12.740 1.00 43.03 126 PHE A N 1
ATOM 956 C CA . PHE A 1 126 ? 3.987 22.191 12.515 1.00 43.03 126 PHE A CA 1
ATOM 957 C C . PHE A 1 126 ? 3.062 22.765 13.593 1.00 43.03 126 PHE A C 1
ATOM 959 O O . PHE A 1 126 ? 1.861 22.426 13.630 1.00 43.03 126 PHE A O 1
#

Radius of gyration: 16.34 Å; Cα contacts (8 Å, |Δi|>4): 106; chains: 1; bounding box: 36×40×41 Å

Mean predicted aligned error: 8.45 Å